Protein AF-A0AA50ZXU1-F1 (afdb_monomer)

Radius of gyration: 16.99 Å; Cα contacts (8 Å, |Δi|>4): 31; chains: 1; bounding box: 37×34×48 Å

Solvent-accessible surface area (backbone atoms only — not comparable to full-atom values): 5050 Å² total; per-residue (Å²): 140,88,87,89,86,88,87,88,86,80,79,77,69,64,56,64,47,58,66,73,89,57,96,54,100,73,58,62,80,42,73,78,56,90,60,96,80,46,58,63,40,49,56,53,50,54,52,49,37,73,75,74,41,83,84,82,86,84,87,84,90,73,79,91,69,78,84,81,128

InterPro domains:
  IPR002013 SAC domain [PF02383] (2-67)
  IPR002013 SAC domain [PS50275] (1-69)
  IPR043573 Polyphosphoinositide phosphatase Fig4-like [PTHR45738] (1-69)

Structure (mmCIF, N/CA/C/O backbone):
data_AF-A0AA50ZXU1-F1
#
_entry.id   AF-A0AA50ZXU1-F1
#
loop_
_atom_site.group_PDB
_atom_site.id
_atom_site.type_symbol
_atom_site.label_atom_id
_atom_site.label_alt_id
_atom_site.label_comp_id
_atom_site.label_asym_id
_atom_site.label_entity_id
_atom_site.label_seq_id
_atom_site.pdbx_PDB_ins_code
_atom_site.Cartn_x
_atom_site.Cartn_y
_atom_site.Cartn_z
_atom_site.occupancy
_atom_site.B_iso_or_equiv
_atom_site.auth_seq_id
_atom_site.auth_comp_id
_atom_site.auth_asym_id
_atom_site.auth_atom_id
_atom_site.pdbx_PDB_model_num
ATOM 1 N N . ARG A 1 1 ? -6.662 -7.714 35.109 1.00 74.56 1 ARG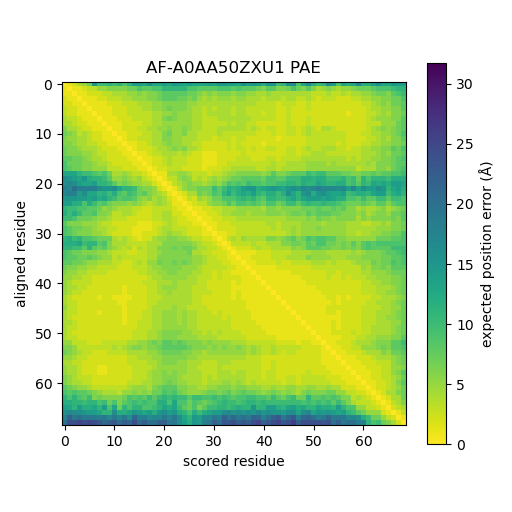 A N 1
ATOM 2 C CA . ARG A 1 1 ? -7.221 -7.393 33.770 1.00 74.56 1 ARG A CA 1
ATOM 3 C C . ARG A 1 1 ? -6.051 -7.233 32.813 1.00 74.56 1 ARG A C 1
ATOM 5 O O . ARG A 1 1 ? -5.080 -6.608 33.212 1.00 74.56 1 ARG A O 1
ATOM 12 N N . PHE A 1 2 ? -6.143 -7.794 31.609 1.00 93.12 2 PHE A N 1
ATOM 13 C CA . PHE A 1 2 ? -5.119 -7.673 30.568 1.00 93.12 2 PHE A CA 1
ATOM 14 C C . PHE A 1 2 ? -5.728 -7.011 29.330 1.00 93.12 2 PHE A C 1
ATOM 16 O O . PHE A 1 2 ? -6.911 -7.217 29.058 1.00 93.12 2 PHE A O 1
ATOM 23 N N . 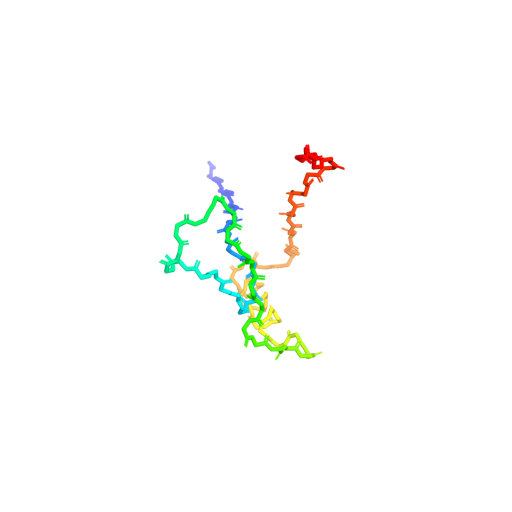SER A 1 3 ? -4.924 -6.228 28.613 1.00 96.88 3 SER A N 1
ATOM 24 C CA . SER A 1 3 ? -5.323 -5.491 27.410 1.00 96.88 3 SER A CA 1
ATOM 25 C C . SER A 1 3 ? -4.231 -5.599 26.346 1.00 96.88 3 SER A C 1
ATOM 27 O O . SER A 1 3 ? -3.057 -5.747 26.680 1.00 96.88 3 SER A O 1
ATOM 29 N N . SER A 1 4 ? -4.610 -5.482 25.073 1.00 95.12 4 SER A N 1
ATOM 30 C CA . SER A 1 4 ? -3.695 -5.511 23.925 1.00 95.12 4 SER A CA 1
ATOM 31 C C . SER A 1 4 ? -4.135 -4.526 22.841 1.00 95.12 4 SER A C 1
ATOM 33 O O . SER A 1 4 ? -5.333 -4.325 22.649 1.00 95.12 4 SER A O 1
ATOM 35 N N . PHE A 1 5 ? -3.178 -3.963 22.101 1.00 96.25 5 PHE A N 1
ATOM 36 C CA . PHE A 1 5 ? -3.408 -3.059 20.970 1.00 96.25 5 PHE A CA 1
ATOM 37 C C . PHE A 1 5 ? -2.401 -3.355 19.850 1.00 96.25 5 PHE A C 1
ATOM 39 O O . PHE A 1 5 ? -1.232 -3.612 20.133 1.00 96.25 5 PHE A O 1
ATOM 46 N N . VAL A 1 6 ? -2.848 -3.335 18.589 1.00 95.88 6 VAL A N 1
ATOM 47 C CA . VAL A 1 6 ? -2.030 -3.696 17.418 1.00 95.88 6 VAL A CA 1
ATOM 48 C C . VAL A 1 6 ? -2.143 -2.620 16.342 1.00 95.88 6 VAL A C 1
ATOM 50 O O . VAL A 1 6 ? -3.235 -2.152 16.031 1.00 95.88 6 VAL A O 1
ATOM 53 N N . GLN A 1 7 ? -1.006 -2.275 15.736 1.00 97.12 7 GLN A N 1
ATOM 54 C CA . GLN A 1 7 ? -0.912 -1.459 14.526 1.00 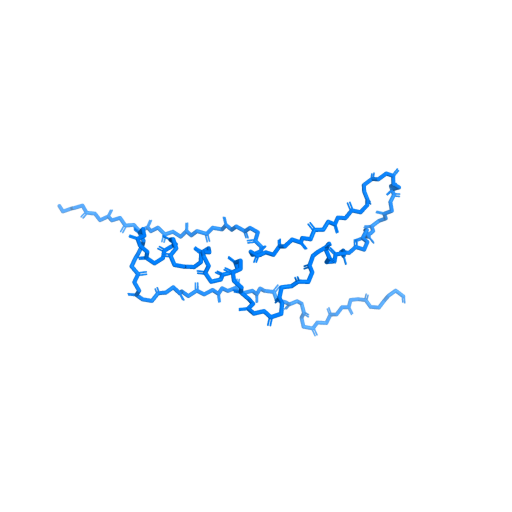97.12 7 GLN A CA 1
ATOM 55 C C . GLN A 1 7 ? -0.036 -2.165 13.490 1.00 97.12 7 GLN A C 1
ATOM 57 O O . GLN A 1 7 ? 0.898 -2.883 13.843 1.00 97.12 7 GLN A O 1
ATOM 62 N N . MET A 1 8 ? -0.330 -1.938 12.210 1.00 95.56 8 MET A N 1
ATOM 63 C CA . MET A 1 8 ? 0.361 -2.569 11.084 1.00 95.56 8 MET A CA 1
ATOM 64 C C . MET A 1 8 ? 1.066 -1.516 10.222 1.00 95.56 8 MET A C 1
ATOM 66 O O . MET A 1 8 ? 0.529 -0.434 9.989 1.00 95.56 8 MET A O 1
ATOM 70 N N . ARG A 1 9 ? 2.251 -1.858 9.701 1.00 97.12 9 ARG A N 1
ATOM 71 C CA . ARG A 1 9 ? 2.984 -1.084 8.686 1.00 97.12 9 ARG A CA 1
ATOM 72 C C . ARG A 1 9 ? 3.382 -2.017 7.546 1.00 97.12 9 ARG A C 1
ATOM 74 O O . ARG A 1 9 ? 3.908 -3.096 7.797 1.00 97.12 9 ARG A O 1
ATOM 81 N N . GLY A 1 10 ? 3.175 -1.585 6.307 1.00 94.31 10 GLY A N 1
ATOM 82 C CA . GLY A 1 10 ? 3.523 -2.363 5.121 1.00 94.31 10 GLY A CA 1
ATOM 83 C C . GLY A 1 10 ? 3.737 -1.488 3.892 1.00 94.31 10 GLY A C 1
ATOM 84 O O . GLY A 1 10 ? 3.497 -0.280 3.926 1.00 94.31 10 GLY A O 1
ATOM 85 N N . SER A 1 11 ? 4.207 -2.112 2.814 1.00 94.00 11 SER A N 1
ATOM 86 C CA . SER A 1 11 ? 4.269 -1.495 1.488 1.00 94.00 11 SER A CA 1
ATOM 87 C C . SER A 1 11 ? 2.865 -1.240 0.935 1.00 94.00 11 SER A C 1
ATO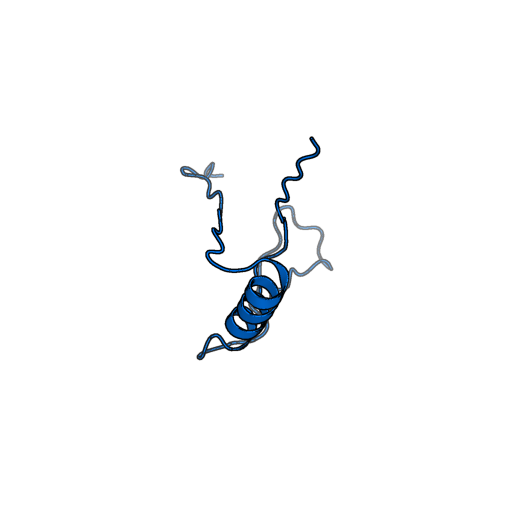M 89 O O . SER A 1 11 ? 1.904 -1.905 1.321 1.00 94.00 11 SER A O 1
ATOM 91 N N . ILE A 1 12 ? 2.752 -0.307 -0.012 1.00 92.25 12 ILE A N 1
ATOM 92 C CA . ILE A 1 12 ? 1.510 -0.106 -0.768 1.00 92.25 12 ILE A CA 1
ATOM 93 C C . ILE A 1 12 ? 1.224 -1.393 -1.566 1.00 92.25 12 ILE A C 1
ATOM 95 O O . ILE A 1 12 ? 2.139 -1.875 -2.239 1.00 92.25 12 ILE A O 1
ATOM 99 N N . PRO A 1 13 ? 0.002 -1.961 -1.506 1.00 94.31 13 PRO A N 1
ATOM 100 C CA . PRO A 1 13 ? -0.332 -3.228 -2.158 1.00 94.31 13 PRO A CA 1
ATOM 101 C C . PRO A 1 13 ? -0.509 -3.051 -3.675 1.00 94.31 13 PRO A C 1
ATOM 103 O O . PRO A 1 13 ? -1.622 -3.041 -4.193 1.00 94.31 13 PRO A O 1
ATOM 106 N N . SER A 1 14 ? 0.612 -2.889 -4.375 1.00 92.81 14 SER A N 1
ATOM 107 C CA . SER A 1 14 ? 0.717 -2.766 -5.831 1.00 92.81 14 SER A CA 1
ATOM 108 C C . SER A 1 14 ? 2.022 -3.406 -6.321 1.00 92.81 14 SER A C 1
ATOM 110 O O . SER A 1 14 ? 2.968 -3.551 -5.543 1.00 92.81 14 SER A O 1
ATOM 112 N N . PHE A 1 15 ? 2.083 -3.771 -7.603 1.00 92.94 15 PHE A N 1
ATOM 113 C CA . PHE A 1 15 ? 3.327 -4.173 -8.260 1.00 92.94 15 PHE A CA 1
ATOM 114 C C . PHE A 1 15 ? 4.082 -2.931 -8.719 1.00 92.94 15 PHE A C 1
ATOM 116 O O . PHE A 1 15 ? 3.736 -2.311 -9.727 1.00 92.94 15 PHE A O 1
ATOM 123 N N . TRP A 1 16 ? 5.107 -2.572 -7.958 1.00 93.12 16 TRP A N 1
ATOM 124 C CA . TRP A 1 16 ? 6.018 -1.500 -8.306 1.00 93.12 16 TRP A CA 1
ATOM 125 C C . TRP A 1 16 ? 7.461 -1.940 -8.102 1.00 93.12 16 TRP A C 1
ATOM 127 O O . TRP A 1 16 ? 7.763 -2.723 -7.196 1.00 93.12 16 TRP A O 1
ATOM 137 N N . SER A 1 17 ? 8.347 -1.372 -8.908 1.00 92.06 17 SER A N 1
ATOM 138 C CA . SER A 1 17 ? 9.782 -1.585 -8.810 1.00 92.06 17 SER A CA 1
ATOM 139 C C . SER A 1 17 ? 10.542 -0.265 -8.875 1.00 92.06 17 SER A C 1
ATOM 141 O O . SER A 1 17 ? 10.015 0.789 -9.244 1.00 92.06 17 SER A O 1
ATOM 143 N N . GLN A 1 18 ? 11.803 -0.326 -8.467 1.00 92.56 18 GLN A N 1
ATOM 144 C CA . GLN A 1 18 ? 12.795 0.715 -8.684 1.00 92.56 18 GLN A CA 1
ATOM 145 C C . GLN A 1 18 ? 14.005 0.051 -9.330 1.00 92.56 18 GLN A C 1
ATOM 147 O O . GLN A 1 18 ? 14.444 -1.004 -8.870 1.00 92.56 18 GLN A O 1
ATOM 152 N N . ASP A 1 19 ? 14.549 0.662 -10.381 1.00 86.88 19 ASP A N 1
ATOM 153 C CA . ASP A 1 19 ? 15.809 0.200 -10.955 1.00 86.88 19 ASP A CA 1
ATOM 154 C C . ASP A 1 19 ? 16.944 0.461 -9.955 1.00 86.88 19 ASP A C 1
ATOM 156 O O . ASP A 1 19 ? 17.316 1.607 -9.693 1.00 86.88 19 ASP A O 1
ATOM 160 N N . ILE A 1 20 ? 17.463 -0.622 -9.377 1.00 84.81 20 ILE A N 1
ATOM 161 C CA . ILE A 1 20 ? 18.576 -0.606 -8.423 1.00 84.81 20 ILE A CA 1
ATOM 162 C C . ILE A 1 20 ? 19.941 -0.784 -9.102 1.00 84.81 20 ILE A C 1
ATOM 164 O O . ILE A 1 20 ? 20.963 -0.718 -8.423 1.00 84.81 20 ILE A O 1
ATOM 168 N N . SER A 1 21 ? 19.982 -1.011 -10.422 1.00 85.44 21 SER A N 1
ATOM 169 C CA . SER A 1 21 ? 21.235 -1.238 -11.157 1.00 85.44 21 SER A CA 1
ATOM 170 C C . SER A 1 21 ? 22.088 0.027 -11.268 1.00 85.44 21 SER A C 1
ATOM 172 O O . SER A 1 21 ? 23.316 -0.042 -11.300 1.00 85.44 21 SER A O 1
ATOM 174 N N . LYS A 1 22 ? 21.444 1.198 -11.290 1.00 81.12 22 LYS A N 1
ATOM 175 C CA . LYS A 1 22 ? 22.101 2.505 -11.316 1.00 81.12 22 LYS A CA 1
ATOM 176 C C . LYS A 1 22 ? 21.984 3.142 -9.941 1.00 81.12 22 LYS A C 1
ATOM 178 O O . LYS A 1 22 ? 20.881 3.392 -9.461 1.00 81.12 22 LYS A O 1
ATOM 183 N N . MET A 1 23 ? 23.120 3.469 -9.325 1.00 83.81 23 MET A N 1
ATOM 184 C CA . MET A 1 23 ? 23.148 4.201 -8.058 1.00 83.81 23 MET A CA 1
ATOM 185 C C . MET A 1 23 ? 22.766 5.672 -8.291 1.00 83.81 23 MET A C 1
ATOM 187 O O . MET A 1 23 ? 23.614 6.559 -8.363 1.00 83.81 23 MET A O 1
ATOM 191 N N . VAL A 1 24 ? 21.468 5.929 -8.455 1.00 86.50 24 VAL A N 1
ATOM 192 C CA . VAL A 1 24 ? 20.899 7.273 -8.591 1.00 86.50 24 VAL A CA 1
ATOM 193 C C . VAL A 1 24 ? 20.306 7.739 -7.255 1.00 86.50 24 VAL A C 1
ATOM 195 O O . VAL A 1 24 ? 19.686 6.941 -6.555 1.00 86.50 24 VAL A O 1
ATOM 198 N N . PRO A 1 25 ? 20.419 9.030 -6.885 1.00 83.62 25 PRO A N 1
ATOM 199 C CA . PRO A 1 25 ? 19.943 9.519 -5.584 1.00 83.62 25 PRO A CA 1
ATOM 200 C C . PRO A 1 25 ? 18.440 9.332 -5.316 1.00 83.62 25 PRO A C 1
ATOM 202 O O . PRO A 1 25 ? 18.013 9.358 -4.164 1.00 83.62 25 PRO A O 1
ATOM 205 N N . LYS A 1 26 ? 17.620 9.209 -6.367 1.00 85.06 26 LYS A N 1
ATOM 206 C CA . LYS A 1 26 ? 16.170 9.000 -6.269 1.00 85.06 26 LYS A CA 1
ATOM 207 C C . LYS A 1 26 ? 15.700 8.158 -7.463 1.00 85.06 26 LYS A C 1
ATOM 209 O O . LYS A 1 26 ? 15.331 8.741 -8.484 1.00 85.06 26 LYS A O 1
ATOM 214 N N . PRO A 1 27 ? 15.758 6.819 -7.377 1.00 89.38 27 PRO A N 1
ATOM 215 C CA . PRO A 1 27 ? 15.324 5.964 -8.473 1.00 89.38 27 PRO A CA 1
ATOM 216 C C . PRO A 1 27 ? 13.822 6.126 -8.707 1.00 89.38 27 PRO A C 1
ATOM 218 O O . PRO A 1 27 ? 13.031 6.246 -7.763 1.00 89.38 27 PRO A O 1
ATOM 221 N N . ALA A 1 28 ? 13.440 6.171 -9.982 1.00 89.94 28 ALA A N 1
ATOM 222 C CA . ALA A 1 28 ? 12.046 6.285 -10.381 1.00 89.94 28 ALA A CA 1
ATOM 223 C C . ALA A 1 28 ? 11.265 5.052 -9.913 1.00 89.94 28 ALA A C 1
ATOM 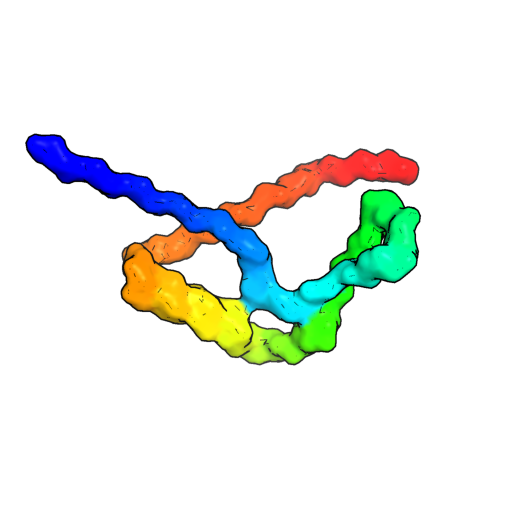225 O O . ALA A 1 28 ? 11.756 3.930 -10.010 1.00 89.94 28 ALA A O 1
ATOM 226 N N . ILE A 1 29 ? 10.056 5.278 -9.403 1.00 91.50 29 ILE A N 1
ATOM 227 C CA . ILE A 1 29 ? 9.116 4.206 -9.078 1.00 91.50 29 ILE A CA 1
ATOM 228 C C . ILE A 1 29 ? 8.362 3.877 -10.362 1.00 91.50 29 ILE A C 1
ATOM 230 O O . ILE A 1 29 ? 7.703 4.752 -10.927 1.00 91.50 29 ILE A O 1
ATOM 234 N N . MET A 1 30 ? 8.473 2.636 -10.817 1.00 92.75 30 MET A N 1
ATOM 235 C CA . MET A 1 30 ? 7.766 2.121 -11.985 1.00 92.75 30 MET A CA 1
ATOM 236 C C . MET A 1 30 ? 6.611 1.244 -11.524 1.00 92.75 30 MET A C 1
ATOM 238 O O . MET A 1 30 ? 6.752 0.495 -10.561 1.00 92.75 30 MET A O 1
ATOM 242 N N . ILE A 1 31 ? 5.467 1.345 -12.197 1.00 91.94 31 ILE A N 1
ATOM 243 C CA . ILE A 1 31 ? 4.352 0.418 -11.996 1.00 91.94 31 ILE A CA 1
ATOM 244 C C . ILE A 1 31 ? 4.516 -0.699 -13.019 1.00 91.94 31 ILE A C 1
ATOM 246 O O . ILE A 1 31 ? 4.307 -0.484 -14.211 1.00 91.94 31 ILE A O 1
ATOM 250 N N . ASP A 1 32 ? 4.928 -1.876 -12.553 1.00 89.56 32 ASP A N 1
ATOM 251 C CA . ASP A 1 32 ? 5.354 -2.966 -13.439 1.00 89.56 32 ASP A CA 1
ATOM 252 C C . ASP A 1 32 ? 4.172 -3.663 -14.112 1.00 89.56 32 ASP A C 1
ATOM 254 O O . ASP A 1 32 ? 4.305 -4.264 -15.179 1.00 89.56 32 ASP A O 1
ATOM 258 N N . ARG A 1 33 ? 3.008 -3.635 -13.457 1.00 90.56 33 ARG A N 1
ATOM 259 C CA . ARG A 1 33 ? 1.790 -4.296 -13.923 1.00 90.56 33 ARG A CA 1
ATOM 260 C C . ARG A 1 33 ? 0.600 -3.373 -13.743 1.00 90.56 33 ARG A C 1
ATOM 262 O O . ARG A 1 33 ? 0.350 -2.888 -12.643 1.00 90.56 33 ARG A O 1
ATOM 269 N N . SER A 1 34 ? -0.145 -3.175 -14.825 1.00 90.75 34 SER A N 1
ATOM 270 C CA . SER A 1 34 ? -1.434 -2.493 -14.768 1.00 90.75 34 SER A CA 1
ATOM 271 C C . SER A 1 34 ? -2.474 -3.417 -14.133 1.00 90.75 34 SER A C 1
ATOM 273 O O . SER A 1 34 ? -2.583 -4.581 -14.515 1.00 90.75 34 SER A O 1
ATOM 275 N N . ASP A 1 35 ? -3.225 -2.896 -13.167 1.00 93.62 35 ASP A N 1
ATOM 276 C CA . ASP A 1 35 ? -4.337 -3.581 -12.503 1.00 93.62 35 ASP A CA 1
ATOM 277 C C . ASP A 1 35 ? -5.599 -2.718 -12.649 1.00 93.62 35 ASP A C 1
ATOM 279 O O . ASP A 1 35 ? -5.946 -1.962 -11.736 1.00 93.62 35 ASP A O 1
ATOM 283 N N . PRO A 1 36 ? -6.264 -2.753 -13.819 1.00 93.94 36 PRO A N 1
ATOM 284 C C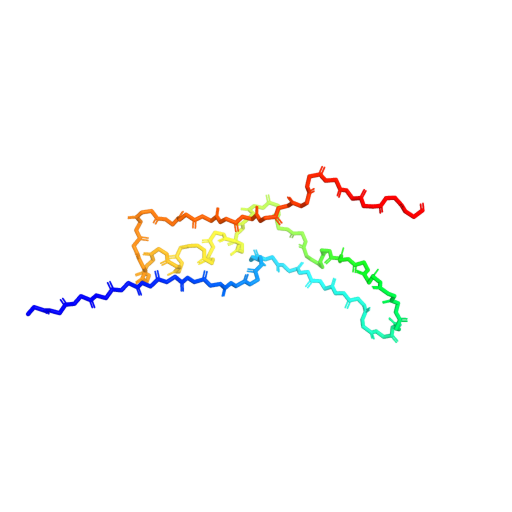A . PRO A 1 36 ? -7.376 -1.852 -14.122 1.00 93.94 36 PRO A CA 1
ATOM 285 C C . PRO A 1 36 ? -8.595 -2.074 -13.218 1.00 93.94 36 PRO A C 1
ATOM 287 O O . PRO A 1 36 ? -9.416 -1.172 -13.074 1.00 93.94 36 PRO A O 1
ATOM 290 N N . TYR A 1 37 ? -8.705 -3.252 -12.598 1.00 95.25 37 TYR A N 1
ATOM 291 C CA . TYR A 1 37 ? -9.821 -3.625 -11.729 1.00 95.25 37 TYR A CA 1
ATOM 292 C C . TYR A 1 37 ? -9.449 -3.656 -10.241 1.00 95.25 37 TYR A C 1
ATOM 294 O O . TYR A 1 37 ? -10.274 -4.048 -9.418 1.00 95.25 37 TYR A O 1
ATOM 302 N N . ALA A 1 38 ? -8.233 -3.225 -9.881 1.00 94.12 38 ALA A N 1
ATOM 303 C CA . ALA A 1 38 ? -7.741 -3.181 -8.504 1.00 94.12 38 ALA A CA 1
ATOM 304 C C . ALA A 1 38 ? -7.879 -4.528 -7.755 1.00 94.12 38 ALA A C 1
ATOM 306 O O . ALA A 1 38 ? -8.111 -4.567 -6.540 1.00 94.12 38 ALA A O 1
ATOM 307 N N . GLU A 1 39 ? -7.730 -5.652 -8.460 1.00 96.31 39 GLU A N 1
ATOM 308 C CA . GLU A 1 39 ? -7.893 -6.980 -7.868 1.00 96.31 39 GLU A CA 1
ATOM 309 C C . GLU A 1 39 ? -6.844 -7.276 -6.792 1.00 96.31 39 GLU A C 1
ATOM 311 O O . GLU A 1 39 ? -7.124 -7.955 -5.798 1.00 96.31 39 GLU A O 1
ATOM 316 N N . ILE A 1 40 ? -5.619 -6.795 -6.992 1.00 94.50 40 ILE A N 1
ATOM 317 C CA . ILE A 1 40 ? -4.485 -7.050 -6.103 1.00 94.50 40 ILE A CA 1
ATOM 318 C C . ILE A 1 40 ? -4.669 -6.345 -4.753 1.00 94.50 40 ILE A C 1
ATOM 320 O O . ILE A 1 40 ? -4.648 -7.039 -3.726 1.00 94.50 40 ILE A O 1
ATOM 324 N N . PRO A 1 41 ? -4.900 -5.016 -4.694 1.00 95.38 41 PRO A N 1
ATOM 325 C CA . PRO A 1 41 ? -5.186 -4.355 -3.428 1.00 95.38 41 PRO A CA 1
ATOM 326 C C . PRO A 1 41 ? -6.470 -4.894 -2.784 1.00 95.38 41 PRO A C 1
ATOM 328 O O . PRO A 1 41 ? -6.489 -5.075 -1.566 1.00 95.38 41 PRO A O 1
ATOM 331 N N . ALA A 1 42 ? -7.501 -5.255 -3.561 1.00 96.62 42 ALA A N 1
ATOM 3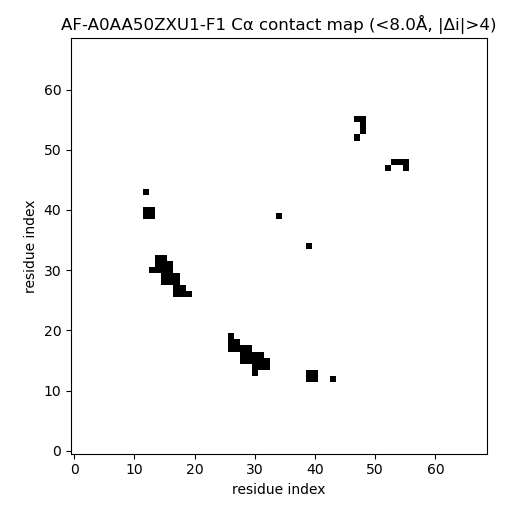32 C CA . ALA A 1 42 ? -8.715 -5.867 -3.016 1.00 96.62 42 ALA A CA 1
ATOM 333 C C . ALA A 1 42 ? -8.421 -7.190 -2.286 1.00 96.62 42 ALA A C 1
ATOM 335 O O . ALA A 1 42 ? -8.829 -7.373 -1.136 1.00 96.62 42 ALA A O 1
ATOM 336 N N . LYS A 1 43 ? -7.651 -8.100 -2.900 1.00 97.38 43 LYS A N 1
ATOM 337 C CA . LYS A 1 43 ? -7.224 -9.362 -2.263 1.00 97.38 43 LYS A CA 1
ATOM 338 C C . LYS A 1 43 ? -6.407 -9.106 -0.991 1.00 97.38 43 LYS A C 1
ATOM 340 O O . LYS A 1 43 ? -6.616 -9.792 0.014 1.00 97.38 43 LYS A O 1
ATOM 345 N N . HIS A 1 44 ? -5.520 -8.109 -1.004 1.00 96.75 44 HIS A N 1
ATOM 346 C CA . HIS A 1 44 ? -4.727 -7.720 0.165 1.00 96.75 44 HIS A CA 1
ATOM 347 C C . HIS A 1 44 ? -5.608 -7.232 1.327 1.00 96.75 44 HIS A C 1
ATOM 349 O O . HIS A 1 44 ? -5.502 -7.754 2.440 1.00 96.75 44 HIS A O 1
ATOM 355 N N . PHE A 1 45 ? -6.523 -6.291 1.077 1.00 96.56 45 PHE A N 1
ATOM 356 C CA . PHE A 1 45 ? -7.395 -5.748 2.121 1.00 96.56 45 PHE A CA 1
ATOM 357 C C . PHE A 1 45 ? -8.433 -6.758 2.613 1.00 96.56 45 PHE A C 1
ATOM 359 O O . PHE A 1 45 ? -8.688 -6.812 3.813 1.00 96.56 45 PHE A O 1
ATOM 366 N N . ASN A 1 46 ? -8.947 -7.636 1.748 1.00 97.44 46 ASN A N 1
ATOM 367 C CA . ASN A 1 46 ? -9.812 -8.742 2.169 1.00 97.44 46 ASN A CA 1
ATOM 368 C C . ASN A 1 46 ? -9.098 -9.689 3.144 1.00 97.44 46 ASN A C 1
ATOM 370 O O . ASN A 1 46 ? -9.697 -10.160 4.112 1.00 97.44 46 ASN A O 1
ATOM 374 N N . ASN A 1 47 ? -7.806 -9.956 2.927 1.00 97.44 47 ASN A N 1
ATOM 375 C CA . ASN A 1 47 ? -7.002 -10.745 3.861 1.00 97.44 47 ASN A CA 1
ATOM 376 C C . ASN A 1 47 ? -6.817 -10.013 5.201 1.00 97.44 47 ASN A C 1
ATOM 378 O O . ASN A 1 47 ? -7.012 -10.616 6.255 1.00 97.44 47 ASN A O 1
ATOM 382 N N . LEU A 1 48 ? -6.511 -8.713 5.174 1.00 96.94 48 LEU A N 1
ATOM 383 C CA . LEU A 1 48 ? -6.391 -7.921 6.398 1.00 96.94 48 LEU A CA 1
ATOM 384 C C . LEU A 1 48 ? -7.708 -7.866 7.182 1.00 96.94 48 LEU A C 1
ATOM 386 O O . LEU A 1 48 ? -7.683 -8.079 8.390 1.00 96.94 48 LEU A O 1
ATOM 390 N N . MET A 1 49 ? -8.848 -7.667 6.516 1.00 97.38 49 MET A N 1
ATOM 391 C CA . MET A 1 49 ? -10.158 -7.633 7.179 1.00 97.38 49 MET A CA 1
ATOM 392 C C . MET A 1 49 ? -10.501 -8.985 7.801 1.00 97.38 49 MET A C 1
ATOM 394 O O . MET A 1 49 ? -11.041 -9.039 8.901 1.00 97.38 49 MET A O 1
ATOM 398 N N . ARG A 1 50 ? -10.119 -10.091 7.147 1.00 98.00 50 ARG A N 1
ATOM 399 C CA . ARG A 1 50 ? -10.277 -11.435 7.718 1.00 98.00 50 ARG A CA 1
ATOM 400 C C . ARG A 1 50 ? -9.453 -11.630 8.997 1.00 98.00 50 ARG A C 1
ATOM 402 O O . ARG A 1 50 ? -9.889 -12.363 9.876 1.00 98.00 50 ARG A O 1
ATOM 409 N N . ARG A 1 51 ? -8.269 -11.015 9.099 1.00 97.06 51 ARG A N 1
ATOM 410 C CA . ARG A 1 51 ? -7.360 -11.171 10.253 1.00 97.06 51 ARG A CA 1
ATOM 411 C C . ARG A 1 51 ? -7.642 -10.200 11.395 1.00 97.06 51 ARG A C 1
ATOM 413 O O . ARG A 1 51 ? -7.510 -10.583 12.551 1.00 97.06 51 ARG A O 1
ATOM 420 N N . TYR A 1 52 ? -7.972 -8.954 11.068 1.00 95.94 52 TYR A N 1
ATOM 421 C CA . TYR A 1 52 ? -8.016 -7.842 12.023 1.00 95.94 52 TYR A CA 1
ATOM 422 C C . TYR A 1 52 ? -9.404 -7.203 12.153 1.00 95.94 52 TYR A C 1
ATOM 424 O O . TYR A 1 52 ? -9.589 -6.324 12.989 1.00 95.94 52 TYR A O 1
ATOM 432 N N . GLY A 1 53 ? -10.386 -7.658 11.370 1.00 96.12 53 GLY A N 1
ATOM 433 C CA . GLY A 1 53 ? -11.743 -7.122 11.377 1.00 96.12 53 GLY A CA 1
ATOM 434 C C . GLY A 1 53 ? -11.899 -5.830 10.572 1.00 96.12 53 GLY A C 1
ATOM 435 O O . GLY A 1 53 ? -11.012 -5.410 9.827 1.00 96.12 53 GLY A O 1
ATOM 436 N N . SER A 1 54 ? -13.076 -5.220 10.712 1.00 94.69 54 SER A N 1
ATOM 437 C CA . SER A 1 54 ? -13.464 -3.959 10.075 1.00 94.69 54 SER A CA 1
ATOM 438 C C . SER A 1 54 ? -13.786 -2.914 11.154 1.00 94.69 54 SER A C 1
ATOM 440 O O . SER A 1 54 ? -14.367 -3.289 12.176 1.00 94.69 54 SER A O 1
ATOM 442 N N . PRO A 1 55 ? -13.457 -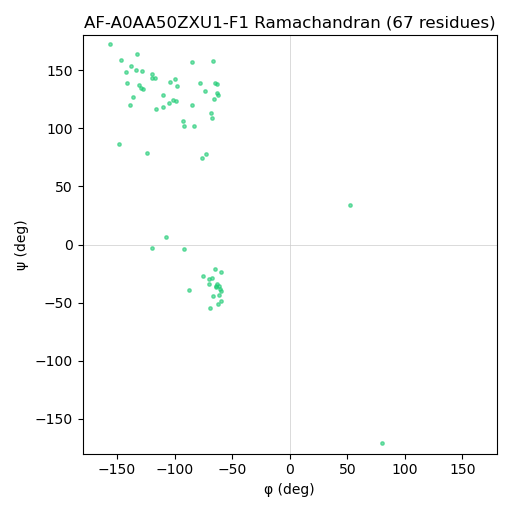1.623 10.953 1.00 95.62 55 PRO A N 1
ATOM 443 C CA . PRO A 1 55 ? -12.822 -1.041 9.766 1.00 95.62 55 PRO A CA 1
ATOM 444 C C . PRO A 1 55 ? -11.290 -1.143 9.777 1.00 95.62 55 PRO A C 1
ATOM 446 O O . PRO A 1 55 ? -10.656 -1.178 10.829 1.00 95.62 55 PRO A O 1
ATOM 449 N N . ILE A 1 56 ? -10.685 -1.091 8.586 1.00 94.81 56 ILE A N 1
ATOM 450 C CA . ILE A 1 56 ? -9.247 -0.832 8.425 1.00 94.81 56 ILE A CA 1
ATOM 451 C C . ILE A 1 56 ? -9.062 0.645 8.084 1.00 94.81 56 ILE A C 1
ATOM 453 O O . ILE A 1 56 ? -9.590 1.123 7.083 1.00 94.81 56 ILE A O 1
ATOM 457 N N . MET A 1 57 ? -8.275 1.358 8.890 1.00 95.81 57 MET A N 1
ATOM 458 C CA . MET A 1 57 ? -7.892 2.747 8.624 1.00 95.81 57 MET A CA 1
ATOM 459 C C . MET A 1 57 ? -6.469 2.796 8.071 1.00 95.81 57 MET A C 1
ATOM 461 O O . MET A 1 57 ? -5.534 2.294 8.694 1.00 95.81 57 MET A O 1
ATOM 465 N N . ILE A 1 58 ? -6.305 3.406 6.898 1.00 95.50 58 ILE A N 1
ATOM 466 C CA . ILE A 1 58 ? -5.021 3.493 6.197 1.00 95.50 58 ILE A CA 1
ATOM 467 C C . ILE A 1 58 ? -4.541 4.940 6.244 1.00 95.50 58 ILE A C 1
ATOM 469 O O . ILE A 1 58 ? -5.271 5.852 5.862 1.00 95.50 58 ILE A O 1
ATOM 473 N N . VAL A 1 59 ? -3.297 5.146 6.678 1.00 96.69 59 VAL A N 1
ATOM 474 C CA . VAL A 1 59 ? -2.677 6.473 6.76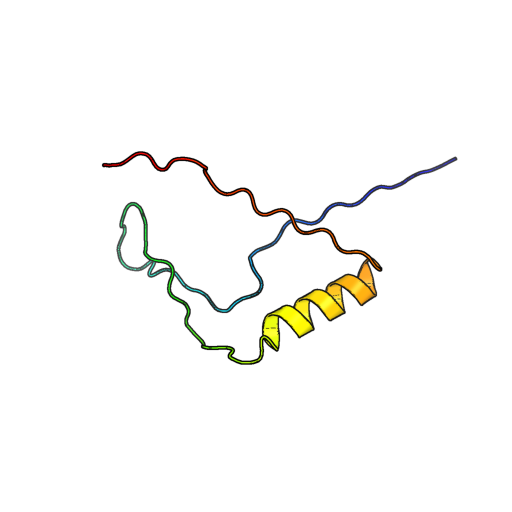0 1.00 96.69 59 VAL A CA 1
ATOM 475 C C . VAL A 1 59 ? -1.489 6.532 5.808 1.00 96.69 59 VAL A C 1
ATOM 477 O O . VAL A 1 59 ? -0.504 5.820 5.991 1.00 96.69 59 VAL A O 1
ATOM 480 N N . ASN A 1 60 ? -1.574 7.408 4.805 1.00 94.69 60 ASN A N 1
ATOM 481 C CA . ASN A 1 60 ? -0.454 7.746 3.932 1.00 94.69 60 ASN A CA 1
ATOM 482 C C . ASN A 1 60 ? 0.011 9.179 4.218 1.00 94.69 60 ASN A C 1
ATOM 484 O O . ASN A 1 60 ? -0.750 10.132 4.047 1.00 94.69 60 ASN A O 1
ATOM 488 N N . LEU A 1 61 ? 1.261 9.333 4.654 1.00 93.56 61 LEU A N 1
ATOM 489 C CA . LEU A 1 61 ? 1.842 10.632 4.983 1.00 93.56 61 LEU A CA 1
ATOM 490 C C . LEU A 1 61 ? 2.549 11.207 3.754 1.00 93.56 61 LEU A C 1
ATOM 492 O O . LEU A 1 61 ? 3.669 10.819 3.424 1.00 93.56 61 LEU A O 1
ATOM 496 N N . VAL A 1 62 ? 1.896 12.157 3.087 1.00 90.38 62 VAL A N 1
ATOM 497 C CA . VAL A 1 62 ? 2.453 12.852 1.920 1.00 90.38 62 VAL A CA 1
ATOM 498 C C . VAL A 1 62 ? 3.054 14.187 2.353 1.00 90.38 62 VAL A C 1
ATOM 500 O O . VAL A 1 62 ? 2.461 14.938 3.129 1.00 90.38 62 VAL A O 1
ATOM 503 N N . LYS A 1 63 ? 4.244 14.517 1.841 1.00 90.56 63 LYS A N 1
ATOM 504 C CA . LYS A 1 63 ? 4.845 15.837 2.062 1.00 90.56 63 LYS A CA 1
ATOM 505 C C . LYS A 1 63 ? 4.000 16.910 1.375 1.00 90.56 63 LYS A C 1
ATOM 507 O O . LYS A 1 63 ? 3.785 16.865 0.171 1.00 90.56 63 LYS A O 1
ATOM 512 N N . LYS A 1 64 ? 3.577 17.926 2.134 1.00 89.12 64 LYS A N 1
ATOM 513 C CA . LYS A 1 64 ? 2.788 19.058 1.610 1.00 89.12 64 LYS A CA 1
ATOM 514 C C . LYS A 1 64 ? 3.577 19.955 0.645 1.00 89.12 64 LYS A C 1
ATOM 516 O O . LYS A 1 64 ? 2.988 20.612 -0.206 1.00 89.12 64 LYS A O 1
ATOM 521 N N . ARG A 1 65 ? 4.901 20.036 0.809 1.00 90.00 65 ARG A N 1
ATOM 522 C CA . ARG A 1 65 ? 5.805 20.825 -0.038 1.00 90.00 65 ARG A CA 1
ATOM 523 C C . ARG A 1 65 ? 7.068 20.019 -0.309 1.00 90.00 65 ARG A C 1
ATOM 525 O O . ARG A 1 65 ? 7.786 19.666 0.625 1.00 90.00 65 ARG A O 1
ATOM 532 N N . GLU A 1 66 ? 7.343 19.758 -1.579 1.00 84.56 66 GLU A N 1
ATOM 533 C CA . GLU A 1 66 ? 8.630 19.221 -2.014 1.00 84.56 66 GLU A CA 1
ATOM 534 C C . GLU A 1 66 ? 9.661 20.357 -2.049 1.00 84.56 66 GLU A C 1
ATOM 536 O O . GLU A 1 66 ? 9.357 21.472 -2.482 1.00 84.56 66 GLU A O 1
ATOM 541 N N . LYS A 1 67 ? 10.895 20.092 -1.603 1.00 79.00 67 LYS A N 1
ATOM 542 C CA . LYS A 1 67 ? 12.006 21.011 -1.876 1.00 79.00 67 LYS A CA 1
ATOM 543 C C . LYS A 1 67 ? 12.277 20.940 -3.379 1.00 79.00 67 LYS A C 1
ATOM 545 O O . LYS A 1 67 ? 12.694 19.888 -3.863 1.00 79.00 67 LYS A O 1
ATOM 550 N N . LYS A 1 68 ? 12.014 22.026 -4.112 1.00 69.12 68 LYS A N 1
ATOM 551 C CA . LYS A 1 68 ? 12.492 22.158 -5.493 1.00 69.12 68 LYS A CA 1
ATOM 552 C C . LYS A 1 68 ? 14.025 22.142 -5.453 1.00 69.12 68 LYS A C 1
ATOM 554 O O . LYS A 1 68 ? 14.604 22.833 -4.615 1.00 69.12 68 LYS A O 1
ATOM 559 N N . LYS A 1 69 ? 14.640 21.289 -6.272 1.00 59.12 69 LYS A N 1
ATOM 560 C CA . LYS A 1 69 ? 16.052 21.443 -6.637 1.00 59.12 69 LYS A CA 1
ATOM 561 C C . LYS A 1 69 ? 16.168 22.562 -7.657 1.00 59.12 69 LYS A C 1
ATOM 563 O O . LYS A 1 69 ? 15.208 22.697 -8.450 1.00 59.12 69 LYS A O 1
#

Sequence (69 aa):
RFSSFVQMRGSIPSFWSQDISKMVPKPAIMIDRSDPYAEIPAKHFNNLMRRYGSPIMIVNLVKKREKKK

Foldseek 3Di:
DDDDDDDDDDDDQAQWDFPPVDPDPDTDIDRPDDDPPCVRVVVVVVVVCVVPNDDDDDDDDDDPDDPDD

Organism: NCBI:txid2847632

Secondary structure (DSSP, 8-state):
------------SS-EEE--SS--SSPPEEE-S--TT-HHHHHHHHHHHHHH-SPPP------SS----

pLDDT: mean 91.65, std 6.82, range [59.12, 98.0]

Mean predicted aligned error: 5.08 Å